Protein AF-A0A4Q5TIG4-F1 (afdb_monomer)

Foldseek 3Di:
DDDPVVVVVVVVVVVVVPDDDPDPPDPDPCVVDCVVVCPPPVVVVVVVCVQKDKDWDWDKDKDFAPDAFDADPPDGTHHNGDRIDIDTPDTDIDIKGFDQDPVRPGGPDIDD

Sequence (112 aa):
MPSKKTGLLRVGMALLFVAPFSADAQRFLSEYDSTLFLKDTVVTTVRRFENLHFSGYMQPQFQVAQSKGIESFDGGDFRKNASNRFMLRRARVKMDYRLPSKDGFGPAALFT

Secondary structure (DSSP, 8-state):
---HHHHHHHHHHHHHTT----------GGGS-THHHIIIIIHHHHHHHTTEEEEEEEEEEEEE-SSTT---SSS-PPPTT-SEEEEEEEEEEEEEEEEEPTTSSSEEEEE-

Solvent-accessible surface area (backbone atoms only — not comparable to full-atom values): 7052 Å² total; per-residue (Å²): 134,86,60,74,66,62,56,54,53,52,52,54,56,55,52,66,75,67,62,81,77,85,73,82,70,79,80,62,74,71,73,75,45,65,61,70,55,44,62,68,53,44,52,62,50,48,66,66,42,74,30,54,45,81,47,70,53,74,41,78,42,79,51,75,52,99,48,55,37,46,83,43,98,75,89,56,63,44,53,74,88,33,37,65,46,80,47,70,80,42,77,46,83,42,64,32,40,46,40,80,33,96,82,72,80,55,63,72,42,78,47,115

pLDDT: mean 71.64, std 10.92, range [52.06, 92.69]

Structure (mmCIF, N/CA/C/O backbone):
data_AF-A0A4Q5TIG4-F1
#
_entry.id   AF-A0A4Q5TIG4-F1
#
loop_
_atom_site.group_PDB
_atom_site.id
_atom_site.type_symbol
_atom_site.label_atom_id
_atom_site.label_alt_id
_atom_site.label_comp_id
_atom_site.label_asym_id
_atom_site.label_entity_id
_atom_site.label_seq_id
_atom_site.pdbx_PDB_ins_code
_atom_site.Cartn_x
_atom_site.Cartn_y
_atom_site.Cartn_z
_atom_site.occupancy
_atom_site.B_iso_or_equiv
_atom_site.auth_seq_id
_atom_site.auth_comp_id
_atom_site.auth_asym_id
_atom_site.auth_atom_id
_atom_site.pdbx_PDB_model_num
ATOM 1 N N . MET A 1 1 ? 47.874 -5.142 66.370 1.00 52.72 1 MET A N 1
ATOM 2 C CA . MET A 1 1 ? 48.694 -5.295 65.146 1.00 52.72 1 MET A CA 1
ATOM 3 C C . MET A 1 1 ? 47.862 -5.997 64.075 1.00 52.72 1 MET A C 1
ATOM 5 O O . MET A 1 1 ? 47.615 -7.188 64.228 1.00 52.72 1 MET A O 1
ATOM 9 N N . PRO A 1 2 ? 47.346 -5.300 63.046 1.00 52.06 2 PRO A N 1
ATOM 10 C CA . PRO A 1 2 ? 46.583 -5.953 61.985 1.00 52.06 2 PRO A CA 1
ATOM 11 C C . PRO A 1 2 ? 47.516 -6.801 61.105 1.00 52.06 2 PRO A C 1
ATOM 13 O O . PRO A 1 2 ? 48.582 -6.356 60.685 1.00 52.06 2 PRO A O 1
ATOM 16 N N . SER A 1 3 ? 47.126 -8.056 60.882 1.00 58.56 3 SER A N 1
ATOM 17 C CA . SER A 1 3 ? 47.882 -9.064 60.132 1.00 58.56 3 SER A CA 1
ATOM 18 C C . SER A 1 3 ? 48.155 -8.614 58.692 1.00 58.56 3 SER A C 1
ATOM 20 O O . SER A 1 3 ? 47.230 -8.283 57.956 1.00 58.56 3 SER A O 1
ATOM 22 N N . LYS A 1 4 ? 49.420 -8.673 58.251 1.00 61.34 4 LYS A N 1
ATOM 23 C CA . LYS A 1 4 ? 49.851 -8.314 56.881 1.00 61.34 4 LYS A CA 1
ATOM 24 C C . LYS A 1 4 ? 49.058 -9.038 55.774 1.00 61.34 4 LYS A C 1
ATOM 26 O O . LYS A 1 4 ? 48.968 -8.537 54.657 1.00 61.34 4 LYS A O 1
ATOM 31 N N . LYS A 1 5 ? 48.441 -10.187 56.085 1.00 59.97 5 LYS A N 1
ATOM 32 C CA . LYS A 1 5 ? 47.661 -10.999 55.136 1.00 59.97 5 LYS A CA 1
ATOM 33 C C . LYS A 1 5 ? 46.318 -10.363 54.747 1.00 59.97 5 LYS A C 1
ATOM 35 O O . LYS A 1 5 ? 45.890 -10.525 53.610 1.00 59.97 5 LYS A O 1
ATOM 40 N N . THR A 1 6 ? 45.670 -9.605 55.639 1.00 61.53 6 THR A N 1
ATOM 41 C CA . THR A 1 6 ? 44.374 -8.960 55.337 1.00 61.53 6 THR A CA 1
ATOM 42 C C . THR A 1 6 ? 44.529 -7.696 54.491 1.00 61.53 6 THR A C 1
ATOM 44 O O . THR A 1 6 ? 43.639 -7.379 53.706 1.00 61.53 6 THR A O 1
ATOM 47 N N . GLY A 1 7 ? 45.669 -7.004 54.591 1.00 67.31 7 GLY A N 1
ATOM 48 C CA . GLY A 1 7 ? 46.012 -5.885 53.706 1.00 67.31 7 GLY A CA 1
ATOM 49 C C . GLY A 1 7 ? 46.273 -6.340 52.269 1.00 67.31 7 GLY A C 1
ATOM 50 O O . GLY A 1 7 ? 45.734 -5.755 51.334 1.00 67.31 7 GLY A O 1
ATOM 51 N N . LEU A 1 8 ? 47.018 -7.437 52.096 1.00 67.69 8 LEU A N 1
ATOM 52 C CA . LEU A 1 8 ? 47.330 -7.992 50.775 1.00 67.69 8 LEU A CA 1
ATOM 53 C C . LEU A 1 8 ? 46.071 -8.486 50.040 1.00 67.69 8 LEU A C 1
ATOM 55 O O . LEU A 1 8 ? 45.921 -8.249 48.844 1.00 67.69 8 LEU A O 1
ATOM 59 N N . LEU A 1 9 ? 45.129 -9.095 50.769 1.00 68.50 9 LEU A N 1
ATOM 60 C CA . LEU A 1 9 ? 43.852 -9.550 50.211 1.00 68.50 9 LEU A CA 1
ATOM 61 C C . LEU A 1 9 ? 42.985 -8.379 49.713 1.00 68.50 9 LEU A C 1
ATOM 63 O O . LEU A 1 9 ? 42.352 -8.473 48.665 1.00 68.50 9 LEU A O 1
ATOM 67 N N . ARG A 1 10 ? 42.986 -7.251 50.438 1.00 69.06 10 ARG A N 1
ATOM 68 C CA . ARG A 1 10 ? 42.241 -6.040 50.054 1.00 69.06 10 ARG A CA 1
ATOM 69 C C . ARG A 1 10 ? 42.838 -5.353 48.828 1.00 69.06 10 ARG A C 1
ATOM 71 O O . ARG A 1 10 ? 42.084 -4.893 47.978 1.00 69.06 10 ARG A O 1
ATOM 78 N N . VAL A 1 11 ? 44.167 -5.326 48.711 1.00 73.12 11 VAL A N 1
ATOM 79 C CA . VAL A 1 11 ? 44.855 -4.776 47.530 1.00 73.12 11 VAL A CA 1
ATOM 80 C C . VAL A 1 11 ? 44.612 -5.652 46.300 1.00 73.12 11 VAL A C 1
ATOM 82 O O . VAL A 1 11 ? 44.301 -5.122 45.239 1.00 73.12 11 VAL A O 1
ATOM 85 N N . GLY A 1 12 ? 44.663 -6.982 46.442 1.00 74.81 12 GLY A N 1
ATOM 86 C CA . GLY A 1 12 ? 44.343 -7.907 45.349 1.00 74.81 12 GLY A CA 1
ATOM 87 C C . GLY A 1 12 ? 42.896 -7.779 44.861 1.00 74.81 12 GLY A C 1
ATOM 88 O O . GLY A 1 12 ? 42.650 -7.773 43.658 1.00 74.81 12 GLY A O 1
ATOM 89 N N . MET A 1 13 ? 41.946 -7.593 45.783 1.00 69.75 13 MET A N 1
ATOM 90 C CA . MET A 1 13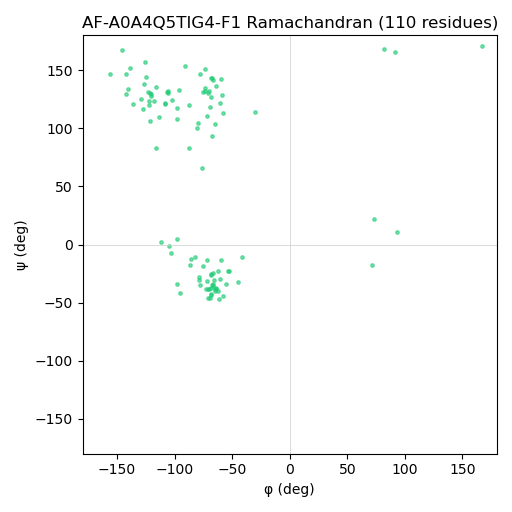 ? 40.537 -7.378 45.440 1.00 69.75 13 MET A CA 1
ATOM 91 C C . MET A 1 13 ? 40.306 -6.025 44.753 1.00 69.75 13 MET A C 1
ATOM 93 O O . MET A 1 13 ? 39.528 -5.951 43.810 1.00 69.75 13 MET A O 1
ATOM 97 N N . ALA A 1 14 ? 41.013 -4.970 45.172 1.00 71.12 14 ALA A N 1
ATOM 98 C CA . ALA A 1 14 ? 40.956 -3.669 44.506 1.00 71.12 14 ALA A CA 1
ATOM 99 C C . ALA A 1 14 ? 41.559 -3.711 43.088 1.00 71.12 14 ALA A C 1
ATOM 101 O O . ALA A 1 14 ? 41.034 -3.067 42.184 1.00 71.12 14 ALA A O 1
ATOM 102 N N . LEU A 1 15 ? 42.614 -4.506 42.871 1.00 68.50 15 LEU A N 1
ATOM 103 C CA . LEU A 1 15 ? 43.238 -4.669 41.552 1.00 68.50 15 LEU A CA 1
ATOM 104 C C . LEU A 1 15 ? 42.312 -5.370 40.543 1.00 68.50 15 LEU A C 1
ATOM 106 O O . LEU A 1 15 ? 42.319 -5.036 39.362 1.00 68.50 15 LEU A O 1
ATOM 110 N N . LEU A 1 16 ? 41.486 -6.306 41.016 1.00 67.25 16 LEU A N 1
ATOM 111 C CA . LEU A 1 16 ? 40.500 -7.029 40.204 1.00 67.25 16 LEU A CA 1
ATOM 112 C C . LEU A 1 16 ? 39.365 -6.132 39.683 1.00 67.25 16 LEU A C 1
ATOM 114 O O . LEU A 1 16 ? 38.800 -6.431 38.637 1.00 67.25 16 LEU A O 1
ATOM 118 N N . PHE A 1 17 ? 39.067 -5.015 40.358 1.00 63.06 17 PHE A N 1
ATOM 119 C CA . PHE A 1 17 ? 38.061 -4.043 39.909 1.00 63.06 17 PHE A CA 1
ATOM 120 C C . PHE A 1 17 ? 38.576 -3.045 38.857 1.00 63.06 17 PHE A C 1
ATOM 122 O O . PHE A 1 17 ? 37.771 -2.332 38.265 1.00 63.06 17 PHE A O 1
ATOM 129 N N . VAL A 1 18 ? 39.891 -2.983 38.611 1.00 69.50 18 VAL A N 1
ATOM 130 C CA . VAL A 1 18 ? 40.507 -2.031 37.661 1.00 69.50 18 VAL A CA 1
ATOM 131 C C . VAL A 1 18 ? 40.894 -2.696 36.333 1.00 69.50 18 VAL A C 1
ATOM 133 O O . VAL A 1 18 ? 41.259 -2.008 35.383 1.00 69.50 18 VAL A O 1
ATOM 136 N N . ALA A 1 19 ? 40.793 -4.023 36.217 1.00 70.38 19 ALA A N 1
ATOM 137 C CA . ALA A 1 19 ? 41.120 -4.716 34.975 1.00 70.38 19 ALA A CA 1
ATOM 138 C C . ALA A 1 19 ? 40.083 -4.390 33.875 1.00 70.38 19 ALA A C 1
ATOM 140 O O . ALA A 1 19 ? 38.904 -4.714 34.043 1.00 70.38 19 ALA A O 1
ATOM 141 N N . PRO A 1 20 ? 40.482 -3.778 32.741 1.00 62.78 20 PRO A N 1
ATOM 142 C CA . PRO A 1 20 ? 39.571 -3.547 31.631 1.00 62.78 20 PRO A CA 1
ATOM 143 C C . PRO A 1 20 ? 39.271 -4.887 30.954 1.00 62.78 20 PRO A C 1
ATOM 145 O O . PRO A 1 20 ? 40.138 -5.503 30.337 1.00 62.78 20 PRO A O 1
ATOM 148 N N . PHE A 1 21 ? 38.038 -5.362 31.095 1.00 64.00 21 PHE A N 1
ATOM 149 C CA . PHE A 1 21 ? 37.543 -6.510 30.347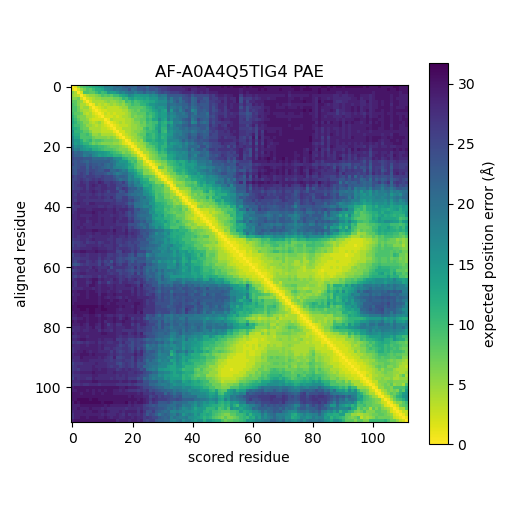 1.00 64.00 21 PHE A CA 1
ATOM 150 C C . PHE A 1 21 ? 37.156 -6.020 28.945 1.00 64.00 21 PHE A C 1
ATOM 152 O O . PHE A 1 21 ? 36.145 -5.333 28.789 1.00 64.00 21 PHE A O 1
ATOM 159 N N . SER A 1 22 ? 37.972 -6.318 27.930 1.00 66.38 22 SER A N 1
ATOM 160 C CA . SER A 1 22 ? 37.615 -6.061 26.530 1.00 66.38 22 SER A CA 1
ATOM 161 C C . SER A 1 22 ? 36.469 -6.989 26.136 1.00 66.38 22 SER A C 1
ATOM 163 O O . SER A 1 22 ? 36.678 -8.145 25.776 1.00 66.38 22 SER A O 1
ATOM 165 N N . ALA A 1 23 ? 35.242 -6.494 26.265 1.00 64.00 23 ALA A N 1
ATOM 166 C CA . ALA A 1 23 ? 34.059 -7.145 25.736 1.00 64.00 23 ALA A CA 1
ATOM 167 C C . ALA A 1 23 ? 33.966 -6.824 24.238 1.00 64.00 23 ALA A C 1
ATOM 169 O O . ALA A 1 23 ? 33.524 -5.738 23.864 1.00 64.00 23 ALA A O 1
ATOM 170 N N . ASP A 1 24 ? 34.389 -7.757 23.383 1.00 68.12 24 ASP A N 1
ATOM 171 C CA . ASP A 1 24 ? 34.036 -7.710 21.964 1.00 68.12 24 ASP A CA 1
ATOM 172 C C . ASP A 1 24 ? 32.519 -7.903 21.850 1.00 68.12 24 ASP A C 1
ATOM 174 O O . ASP A 1 24 ? 31.980 -8.996 22.047 1.00 68.12 24 ASP A O 1
ATOM 178 N N . ALA A 1 25 ? 31.807 -6.804 21.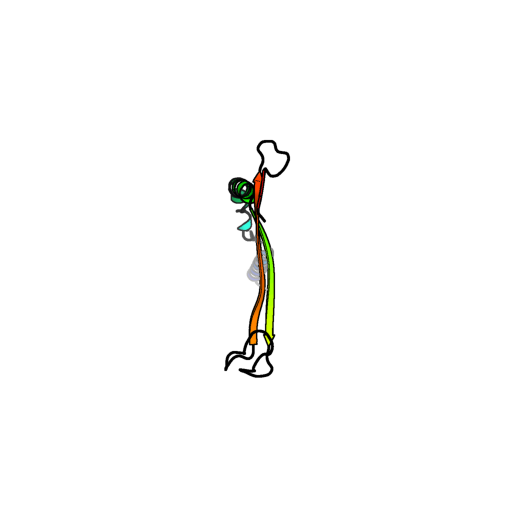605 1.00 58.47 25 ALA A N 1
ATOM 179 C CA . ALA A 1 25 ? 30.382 -6.833 21.340 1.00 58.47 25 ALA A CA 1
ATOM 180 C C . ALA A 1 25 ? 30.123 -7.534 19.999 1.00 58.47 25 ALA A C 1
ATOM 182 O O . ALA A 1 25 ? 30.893 -7.410 19.048 1.00 58.47 25 ALA A O 1
ATOM 183 N N . GLN A 1 26 ? 29.022 -8.285 19.962 1.00 63.00 26 GLN A N 1
ATOM 184 C CA . GLN A 1 26 ? 28.505 -9.048 18.826 1.00 63.00 26 GLN A CA 1
ATOM 185 C C . GLN A 1 26 ? 28.845 -8.412 17.473 1.00 63.00 26 GLN A C 1
ATOM 187 O O . GLN A 1 26 ? 28.343 -7.344 17.124 1.00 63.00 26 GLN A O 1
ATOM 192 N N . ARG A 1 27 ? 29.671 -9.113 16.692 1.00 54.28 27 ARG A N 1
ATOM 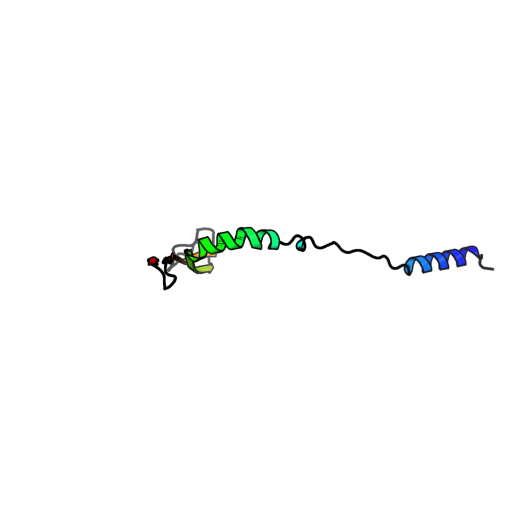193 C CA . ARG A 1 27 ? 29.913 -8.787 15.288 1.00 54.28 27 ARG A CA 1
ATOM 194 C C . ARG A 1 27 ? 28.562 -8.828 14.565 1.00 54.28 27 ARG A C 1
ATOM 196 O O . ARG A 1 27 ? 27.910 -9.872 14.532 1.00 54.28 27 ARG A O 1
ATOM 203 N N . PHE A 1 28 ? 28.100 -7.671 14.099 1.00 56.53 28 PHE A N 1
ATOM 204 C CA . PHE A 1 28 ? 26.742 -7.478 13.591 1.00 56.53 28 PHE A CA 1
ATOM 205 C C . PHE A 1 28 ? 26.494 -8.401 12.387 1.00 56.53 28 PHE A C 1
ATOM 207 O O . PHE A 1 28 ? 27.177 -8.310 11.370 1.00 56.53 28 PHE A O 1
ATOM 214 N N . LEU A 1 29 ? 25.479 -9.267 12.473 1.00 56.34 29 LEU A N 1
ATOM 215 C CA . LEU A 1 29 ? 25.066 -10.161 11.378 1.00 56.34 29 LEU A CA 1
ATOM 216 C C . LEU A 1 29 ? 24.639 -9.385 10.109 1.00 56.34 29 LEU A C 1
ATOM 218 O O . LEU A 1 29 ? 24.528 -9.975 9.041 1.00 56.34 29 LEU A O 1
ATOM 222 N N . SER A 1 30 ? 24.430 -8.066 10.205 1.00 58.91 30 SER A N 1
ATOM 223 C CA . SER A 1 30 ? 24.120 -7.189 9.069 1.00 58.91 30 SER A CA 1
ATOM 224 C C . SER A 1 30 ? 25.301 -6.932 8.127 1.00 58.91 30 SER A C 1
ATOM 226 O O . SER A 1 30 ? 25.077 -6.401 7.047 1.00 58.91 30 SER A O 1
ATOM 228 N N . GLU A 1 31 ? 26.541 -7.265 8.512 1.00 57.25 31 GLU A N 1
ATOM 229 C CA . GLU A 1 31 ? 27.703 -7.189 7.606 1.00 57.25 31 GLU A CA 1
ATOM 230 C C . GLU A 1 31 ? 27.729 -8.329 6.575 1.00 57.25 31 GLU A C 1
ATOM 232 O O . GLU A 1 31 ? 28.367 -8.190 5.532 1.00 57.25 31 GLU A O 1
ATOM 237 N N . TYR A 1 32 ? 26.999 -9.429 6.808 1.00 58.75 32 TYR A N 1
ATOM 238 C CA . TYR A 1 32 ? 26.639 -10.382 5.749 1.00 58.75 32 TYR A CA 1
ATOM 239 C C . TYR A 1 32 ? 25.504 -9.781 4.918 1.00 58.75 32 TYR A C 1
ATOM 241 O O . TYR A 1 32 ? 24.349 -10.199 4.951 1.00 58.75 32 TYR A O 1
ATOM 249 N N . ASP A 1 33 ? 25.859 -8.702 4.240 1.00 57.34 33 ASP A N 1
ATOM 250 C CA . ASP A 1 33 ? 24.953 -7.791 3.585 1.00 57.34 33 ASP A CA 1
ATOM 251 C C . ASP A 1 33 ? 24.402 -8.404 2.286 1.00 57.34 33 ASP A C 1
ATOM 253 O O . ASP A 1 33 ? 25.116 -8.898 1.409 1.00 57.34 33 ASP A O 1
ATOM 257 N N . SER A 1 34 ? 23.084 -8.321 2.158 1.00 58.78 34 SER A N 1
ATOM 258 C CA . SER A 1 34 ? 22.260 -8.476 0.956 1.00 58.78 34 SER A CA 1
ATOM 259 C C . SER A 1 34 ? 22.810 -7.814 -0.322 1.00 58.78 34 SER A C 1
ATOM 261 O O . SER A 1 34 ? 22.305 -8.099 -1.409 1.00 58.78 34 SER A O 1
ATOM 263 N N . THR A 1 35 ? 23.845 -6.973 -0.242 1.00 61.56 35 THR A N 1
ATOM 264 C CA . THR A 1 35 ? 24.571 -6.386 -1.380 1.00 61.56 35 THR A CA 1
ATOM 265 C C . THR A 1 35 ? 25.126 -7.409 -2.370 1.00 61.56 35 THR A C 1
ATOM 267 O O . THR A 1 35 ? 25.084 -7.155 -3.577 1.00 61.56 35 THR A O 1
ATOM 270 N N . LEU A 1 36 ? 25.559 -8.589 -1.906 1.00 58.22 36 LEU A N 1
ATOM 271 C CA . LEU A 1 36 ? 25.987 -9.679 -2.798 1.00 58.22 36 LEU A CA 1
ATOM 272 C C . LEU A 1 36 ? 24.830 -10.198 -3.673 1.00 58.22 36 LEU A C 1
ATOM 274 O O . LEU A 1 36 ? 25.018 -10.449 -4.861 1.00 58.22 36 LEU A O 1
ATOM 278 N N . PHE A 1 37 ? 23.612 -10.275 -3.128 1.00 58.44 37 PHE A N 1
ATOM 279 C CA . PHE A 1 37 ? 22.411 -10.649 -3.889 1.00 58.44 37 PHE A CA 1
ATOM 280 C C . PHE A 1 37 ? 21.858 -9.485 -4.732 1.00 58.44 37 PHE A C 1
ATOM 282 O O . PHE A 1 37 ? 21.304 -9.704 -5.814 1.00 58.44 37 PHE A O 1
ATOM 289 N N . LEU A 1 38 ? 22.037 -8.242 -4.273 1.00 58.28 38 LEU A N 1
ATOM 290 C CA . LEU A 1 38 ? 21.626 -7.028 -4.985 1.00 58.28 38 LEU A CA 1
ATOM 291 C C . LEU A 1 38 ? 22.388 -6.837 -6.300 1.00 58.28 38 LEU A C 1
ATOM 293 O O . LEU A 1 38 ? 21.802 -6.430 -7.301 1.00 58.28 38 LEU A O 1
ATOM 297 N N . LYS A 1 39 ? 23.688 -7.127 -6.324 1.00 62.19 39 LYS A N 1
ATOM 298 C CA . LYS A 1 39 ? 24.504 -6.834 -7.504 1.00 62.19 39 LYS A CA 1
ATOM 299 C C . LYS A 1 39 ? 24.166 -7.730 -8.698 1.00 62.19 39 LYS A C 1
ATOM 301 O O . LYS A 1 39 ? 23.983 -7.217 -9.799 1.00 62.19 39 LYS A O 1
ATOM 306 N N . ASP A 1 40 ? 24.027 -9.035 -8.476 1.00 62.47 40 ASP A N 1
ATOM 307 C CA . ASP A 1 40 ? 23.923 -9.987 -9.588 1.00 62.47 40 ASP A CA 1
ATOM 308 C C . ASP A 1 40 ? 22.476 -10.378 -9.912 1.00 62.47 40 ASP A C 1
ATOM 310 O O . ASP A 1 40 ? 22.129 -10.562 -11.077 1.00 62.47 40 ASP A O 1
ATOM 314 N N . THR A 1 41 ? 21.589 -10.454 -8.914 1.00 63.41 41 THR A N 1
ATOM 315 C CA . THR A 1 41 ? 20.199 -10.892 -9.142 1.00 63.41 41 THR A CA 1
ATOM 316 C C . THR A 1 41 ? 19.247 -9.717 -9.337 1.00 63.41 41 THR A C 1
ATOM 318 O O . THR A 1 41 ? 18.389 -9.750 -10.226 1.00 63.41 41 THR A O 1
ATOM 321 N N . VAL A 1 42 ? 19.391 -8.650 -8.544 1.00 65.06 42 VAL A N 1
ATOM 322 C CA . VAL A 1 42 ? 18.464 -7.511 -8.609 1.00 65.06 42 VAL A CA 1
ATOM 323 C C . VAL A 1 42 ? 18.670 -6.717 -9.896 1.00 65.06 42 VAL A C 1
ATOM 325 O O . VAL A 1 42 ? 17.679 -6.368 -10.521 1.0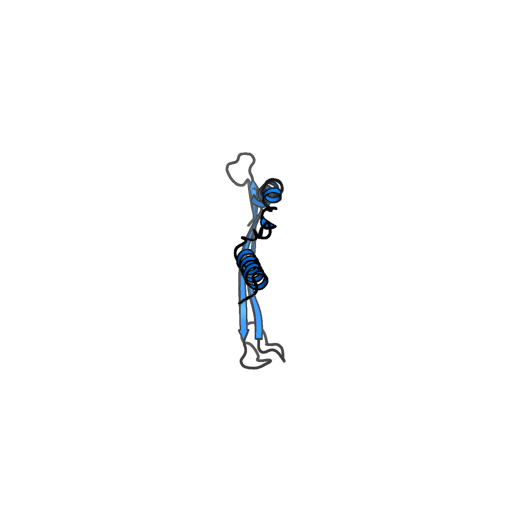0 65.06 42 VAL A O 1
ATOM 328 N N . VAL A 1 43 ? 19.899 -6.527 -10.387 1.00 66.62 43 VAL A N 1
ATOM 329 C CA . VAL A 1 43 ? 20.142 -5.792 -11.647 1.00 66.62 43 VAL A CA 1
ATOM 330 C C . VAL A 1 43 ? 19.475 -6.467 -12.853 1.00 66.62 43 VAL A C 1
ATOM 332 O O . VAL A 1 43 ? 18.789 -5.805 -13.633 1.00 66.62 43 VAL A O 1
ATOM 335 N N . THR A 1 44 ? 19.618 -7.785 -13.013 1.00 62.44 44 THR A N 1
ATOM 336 C CA . THR A 1 44 ? 18.984 -8.524 -14.121 1.00 62.44 44 THR A CA 1
ATOM 337 C C . THR A 1 44 ? 17.461 -8.555 -13.994 1.00 62.44 44 THR A C 1
ATOM 339 O O . THR A 1 44 ? 16.750 -8.485 -14.997 1.00 62.44 44 THR A O 1
ATOM 342 N N . THR A 1 45 ? 16.954 -8.625 -12.766 1.00 62.59 45 THR A N 1
ATOM 343 C CA . THR A 1 45 ? 15.519 -8.628 -12.471 1.00 62.59 45 THR A CA 1
ATOM 344 C C . THR A 1 45 ? 14.897 -7.250 -12.721 1.00 62.59 45 THR A C 1
ATOM 346 O O . THR A 1 45 ? 13.894 -7.149 -13.424 1.00 62.59 45 THR A O 1
ATOM 349 N N . VAL A 1 46 ? 15.543 -6.177 -12.256 1.00 63.97 46 VAL A N 1
ATOM 350 C CA . VAL A 1 46 ? 15.143 -4.780 -12.481 1.00 63.97 46 VAL A CA 1
ATOM 351 C C . VAL A 1 46 ? 15.079 -4.468 -13.974 1.00 63.97 46 VAL A C 1
ATOM 353 O O . VAL A 1 46 ? 14.063 -3.956 -14.425 1.00 63.97 46 VAL A O 1
ATOM 356 N N . ARG A 1 47 ? 16.067 -4.887 -14.778 1.00 64.38 47 ARG A N 1
ATOM 357 C CA . ARG A 1 47 ? 16.037 -4.694 -16.244 1.00 64.38 47 ARG A CA 1
ATOM 358 C C . ARG A 1 47 ? 14.859 -5.383 -16.944 1.00 64.38 47 ARG A C 1
ATOM 360 O O . ARG A 1 47 ? 14.403 -4.912 -17.978 1.00 64.38 47 ARG A O 1
ATOM 367 N N . ARG A 1 48 ? 14.357 -6.507 -16.416 1.00 63.00 48 ARG A N 1
ATOM 368 C CA . ARG A 1 48 ? 13.157 -7.177 -16.960 1.00 63.00 48 ARG A CA 1
ATOM 369 C C . ARG A 1 48 ? 11.868 -6.467 -16.540 1.00 63.00 48 ARG A C 1
ATOM 371 O O . ARG A 1 48 ? 10.927 -6.417 -17.330 1.00 63.00 48 ARG A O 1
ATOM 378 N N . PHE A 1 49 ? 11.834 -5.916 -15.326 1.00 62.97 49 PHE A N 1
ATOM 379 C CA . PHE A 1 49 ? 10.685 -5.188 -14.784 1.00 62.97 49 PHE A CA 1
ATOM 380 C C . PHE A 1 49 ? 10.636 -3.703 -15.165 1.00 62.97 49 PHE A C 1
ATOM 382 O O . PHE A 1 49 ? 9.572 -3.116 -15.037 1.00 62.97 49 PHE A O 1
ATOM 389 N N . GLU A 1 50 ? 11.697 -3.102 -15.714 1.00 64.88 50 GLU A N 1
ATOM 390 C CA . GLU A 1 50 ? 11.659 -1.728 -16.262 1.00 64.88 50 GLU A CA 1
ATOM 391 C C . GLU A 1 50 ? 10.545 -1.532 -17.302 1.00 64.88 50 GLU A C 1
ATOM 393 O O . GLU A 1 50 ? 10.057 -0.425 -17.507 1.00 64.88 50 GLU A O 1
ATOM 398 N N . ASN A 1 51 ? 10.091 -2.615 -17.928 1.00 74.88 51 ASN A N 1
ATOM 399 C CA . ASN A 1 51 ? 9.004 -2.590 -18.895 1.00 74.88 51 ASN A CA 1
ATOM 400 C C . ASN A 1 51 ? 7.613 -2.702 -18.252 1.00 74.88 51 ASN A C 1
ATOM 402 O O . ASN A 1 51 ? 6.635 -2.353 -18.899 1.00 74.88 51 ASN A O 1
ATOM 406 N N . LEU A 1 52 ? 7.498 -3.159 -17.002 1.00 81.69 52 LEU A N 1
ATOM 407 C CA . LEU A 1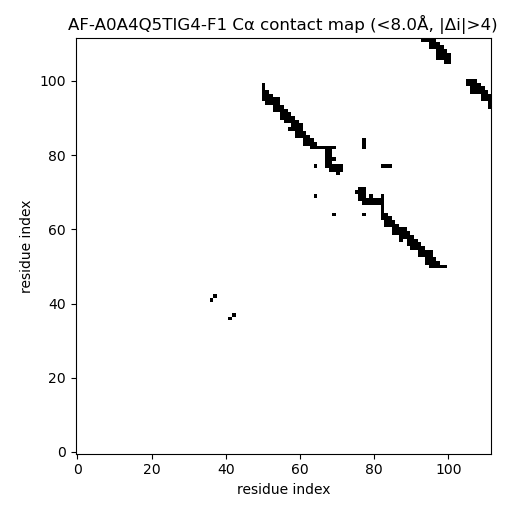 52 ? 6.241 -3.395 -16.281 1.00 81.69 52 LEU A CA 1
ATOM 408 C C . LEU A 1 52 ? 6.121 -2.422 -15.105 1.00 81.69 52 LEU A C 1
ATOM 410 O O . LEU A 1 52 ? 6.819 -2.556 -14.104 1.00 81.69 52 LEU A O 1
ATOM 414 N N . HIS A 1 53 ? 5.202 -1.465 -15.192 1.00 82.94 53 HIS A N 1
ATOM 415 C CA . HIS A 1 53 ? 4.935 -0.532 -14.102 1.00 82.94 53 HIS A CA 1
ATOM 416 C C . HIS A 1 53 ? 3.591 -0.846 -13.456 1.00 82.94 53 HIS A C 1
ATOM 418 O O . HIS A 1 53 ? 2.545 -0.785 -14.097 1.00 82.94 53 HIS A O 1
ATOM 424 N N . PHE A 1 54 ? 3.617 -1.123 -12.158 1.00 85.38 54 PHE A N 1
ATOM 425 C CA . PHE A 1 54 ? 2.414 -1.220 -11.343 1.00 85.38 54 PHE A CA 1
ATOM 426 C C . PHE A 1 54 ? 2.217 0.108 -10.623 1.00 85.38 54 PHE A C 1
ATOM 428 O O . PHE A 1 54 ? 3.055 0.527 -9.827 1.00 85.38 54 PHE A O 1
ATOM 435 N N . SER A 1 55 ? 1.113 0.783 -10.908 1.00 86.06 55 SER A N 1
ATOM 436 C CA . SER A 1 55 ? 0.708 2.000 -10.216 1.00 86.06 55 SER A CA 1
ATOM 437 C C . SER A 1 55 ? -0.705 1.832 -9.681 1.00 86.06 55 SER A C 1
ATOM 439 O O . SER A 1 55 ? -1.470 0.980 -10.124 1.00 86.06 55 SER A O 1
ATOM 441 N N . GLY A 1 56 ? -1.071 2.592 -8.662 1.00 89.25 56 GLY A N 1
ATOM 442 C CA . GLY A 1 56 ? -2.375 2.413 -8.052 1.00 89.25 56 GLY A CA 1
ATOM 443 C C . GLY A 1 56 ? -2.503 3.133 -6.734 1.00 89.25 56 GLY A C 1
ATOM 444 O O . GLY A 1 56 ? -1.529 3.647 -6.188 1.00 89.25 56 GLY A O 1
ATOM 445 N N . TYR A 1 57 ? -3.725 3.164 -6.222 1.00 91.94 57 TYR A N 1
ATOM 446 C CA . TYR A 1 57 ? -3.989 3.680 -4.891 1.00 91.94 57 TYR A CA 1
ATOM 447 C C . TYR A 1 57 ? -5.060 2.850 -4.196 1.00 91.94 57 TYR A C 1
ATOM 449 O O . TYR A 1 57 ? -6.006 2.342 -4.809 1.00 91.94 57 TYR A O 1
ATOM 457 N N . MET A 1 58 ? -4.896 2.743 -2.883 1.00 92.69 58 MET A N 1
ATOM 458 C CA . MET A 1 58 ? -5.819 2.065 -1.991 1.00 92.69 58 MET A CA 1
ATOM 459 C C . MET A 1 58 ? -6.314 3.061 -0.948 1.00 92.69 58 MET A C 1
ATOM 461 O O . MET A 1 58 ? -5.527 3.781 -0.342 1.00 92.69 58 MET A O 1
ATOM 465 N N . GLN A 1 59 ? -7.630 3.113 -0.761 1.00 92.38 59 GLN A N 1
ATOM 466 C CA . GLN A 1 59 ? -8.301 3.951 0.231 1.00 92.38 59 GLN A CA 1
ATOM 467 C C . GLN A 1 59 ? -9.005 3.055 1.247 1.00 92.38 59 GLN A C 1
ATOM 469 O O . GLN A 1 59 ? -10.199 2.759 1.080 1.00 92.38 59 GLN A O 1
ATOM 474 N N . PRO A 1 60 ? -8.271 2.560 2.260 1.00 91.75 60 PRO A N 1
ATOM 475 C CA . PRO A 1 60 ? -8.887 1.844 3.359 1.00 91.75 60 PRO A CA 1
ATOM 476 C C . PRO A 1 60 ? -9.765 2.805 4.157 1.00 91.75 60 PRO A C 1
ATOM 478 O O . PRO A 1 60 ? -9.431 3.971 4.358 1.00 91.75 60 PRO A O 1
ATOM 481 N N . GLN A 1 61 ? -10.902 2.306 4.611 1.00 89.56 61 GLN A N 1
ATOM 482 C CA . GLN A 1 61 ? -11.862 3.035 5.412 1.00 89.56 61 GLN A CA 1
ATOM 483 C C . GLN A 1 61 ? -12.196 2.200 6.643 1.00 89.56 61 GLN A C 1
ATOM 485 O O . GLN A 1 61 ? -12.616 1.046 6.546 1.00 89.56 61 GLN A O 1
ATOM 490 N N . PHE A 1 62 ? -12.025 2.805 7.812 1.00 88.81 62 PHE A N 1
ATOM 491 C CA . PHE A 1 62 ? -12.488 2.245 9.069 1.00 88.81 62 PHE A CA 1
ATOM 492 C C . PHE A 1 62 ? -13.718 3.017 9.531 1.00 88.81 62 PHE A C 1
ATOM 494 O O . PHE A 1 62 ? -13.721 4.247 9.535 1.00 88.81 62 PHE A O 1
ATOM 501 N N . GLN A 1 63 ? -14.774 2.292 9.876 1.00 86.19 63 GLN A N 1
ATOM 502 C CA . GLN A 1 63 ? -16.029 2.858 10.350 1.00 86.19 63 GLN A CA 1
ATOM 503 C C . GLN A 1 63 ? -16.392 2.220 11.688 1.00 86.19 63 GLN A C 1
ATOM 505 O O . GLN A 1 63 ? -16.270 1.003 11.858 1.00 86.19 63 GLN A O 1
ATOM 510 N N . VAL A 1 64 ? -16.867 3.044 12.620 1.00 85.81 64 VAL A N 1
ATOM 511 C CA . VAL A 1 64 ? -17.399 2.607 13.913 1.00 85.81 64 VAL A CA 1
ATOM 512 C C . VAL A 1 64 ? -18.830 3.114 14.025 1.00 85.81 64 VAL A C 1
ATOM 514 O O . VAL A 1 64 ? -19.082 4.308 13.889 1.00 85.81 64 VAL A O 1
ATOM 517 N N . ALA A 1 65 ? -19.757 2.191 14.236 1.00 82.25 65 ALA A N 1
ATOM 518 C CA . ALA A 1 65 ? -21.165 2.456 14.462 1.00 82.25 65 ALA A CA 1
ATOM 519 C C . ALA A 1 65 ? -21.457 2.619 15.957 1.00 82.25 65 ALA A C 1
ATOM 521 O O . ALA A 1 65 ? -20.777 2.055 16.817 1.00 82.25 65 ALA A O 1
ATOM 522 N N . GLN A 1 66 ? -22.514 3.370 16.256 1.00 80.38 66 GLN A N 1
ATOM 523 C CA . GLN A 1 66 ? -22.935 3.677 17.622 1.00 80.38 66 GLN A CA 1
ATOM 524 C C . GLN A 1 66 ? -23.468 2.444 18.379 1.00 80.38 66 GLN A C 1
ATOM 526 O O . GLN A 1 66 ? -23.377 2.383 19.602 1.00 80.38 66 GLN A O 1
ATOM 531 N N . SER A 1 67 ? -23.992 1.438 17.671 1.00 78.06 67 SER A N 1
ATOM 532 C CA . SER A 1 67 ? -24.452 0.165 18.233 1.00 78.06 67 SER A CA 1
ATOM 533 C C . SER A 1 67 ? -24.201 -0.997 17.260 1.00 78.06 67 SER A C 1
ATOM 535 O O . SER A 1 67 ? -23.814 -0.805 16.104 1.00 78.06 67 SER A O 1
ATOM 537 N N . LYS A 1 68 ? -24.330 -2.230 17.759 1.00 79.19 68 LYS A N 1
ATOM 538 C CA . LYS A 1 68 ? -24.104 -3.450 16.972 1.00 79.19 68 LYS A CA 1
ATOM 539 C C . LYS A 1 68 ? -25.272 -3.662 16.007 1.00 79.19 68 LYS A C 1
ATOM 541 O O . LYS A 1 68 ? -26.421 -3.579 16.426 1.00 79.19 68 LYS A O 1
ATOM 546 N N . GLY A 1 69 ? -24.973 -3.979 14.747 1.00 68.25 69 GLY A N 1
ATOM 547 C CA . GLY A 1 69 ? -26.000 -4.312 13.754 1.00 68.25 69 GLY A CA 1
ATOM 548 C C . GLY A 1 69 ? -26.830 -3.131 13.239 1.00 68.25 69 GLY A C 1
ATOM 549 O O . GLY A 1 69 ? -27.938 -3.356 12.768 1.00 68.25 69 GLY A O 1
ATOM 550 N N . ILE A 1 70 ? -26.325 -1.895 13.340 1.00 75.44 70 ILE A N 1
ATOM 551 C CA . ILE A 1 70 ? -26.987 -0.716 12.759 1.00 75.44 70 ILE A CA 1
ATOM 552 C C . ILE A 1 70 ? -27.044 -0.836 11.229 1.00 75.44 70 ILE A C 1
ATOM 554 O O . ILE A 1 70 ? -26.044 -1.190 10.593 1.00 75.44 70 ILE A O 1
ATOM 558 N N . GLU A 1 71 ? -28.200 -0.490 10.658 1.00 70.19 71 GLU A N 1
ATOM 559 C CA . GLU A 1 71 ? -28.382 -0.342 9.212 1.00 70.19 71 GLU A CA 1
ATOM 560 C C . GLU A 1 71 ? -27.594 0.869 8.700 1.00 70.19 71 GLU A C 1
ATOM 562 O O . GLU A 1 71 ? -27.687 1.973 9.244 1.00 70.19 71 GLU A O 1
ATOM 567 N N . SER A 1 72 ? -26.757 0.663 7.681 1.00 70.00 72 SER A N 1
ATOM 568 C CA . SER A 1 72 ? -25.855 1.705 7.178 1.00 70.00 72 SER A CA 1
ATOM 569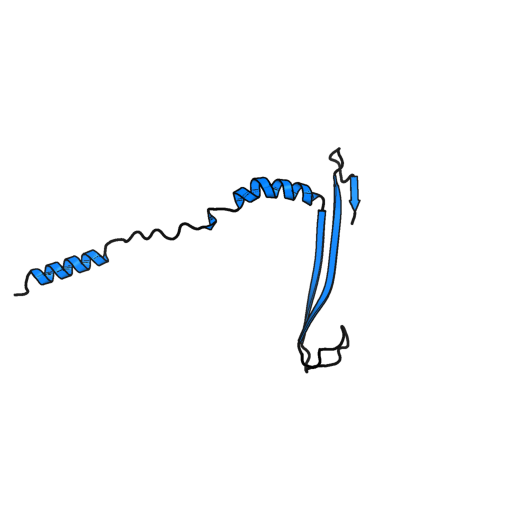 C C . SER A 1 72 ? -26.342 2.267 5.849 1.00 70.00 72 SER A C 1
ATOM 571 O O . SER A 1 72 ? -26.614 1.521 4.914 1.00 70.00 72 SER A O 1
ATOM 573 N N . PHE A 1 73 ? -26.371 3.597 5.738 1.00 64.31 73 PHE A N 1
ATOM 574 C CA . PHE A 1 73 ? -26.791 4.295 4.520 1.00 64.31 73 PHE A CA 1
ATOM 575 C C . PHE A 1 73 ? -25.811 4.129 3.337 1.00 64.31 73 PHE A C 1
ATOM 577 O O . PHE A 1 73 ? -26.226 4.225 2.187 1.00 64.31 73 PHE A O 1
ATOM 584 N N . ASP A 1 74 ? -24.520 3.866 3.589 1.00 63.44 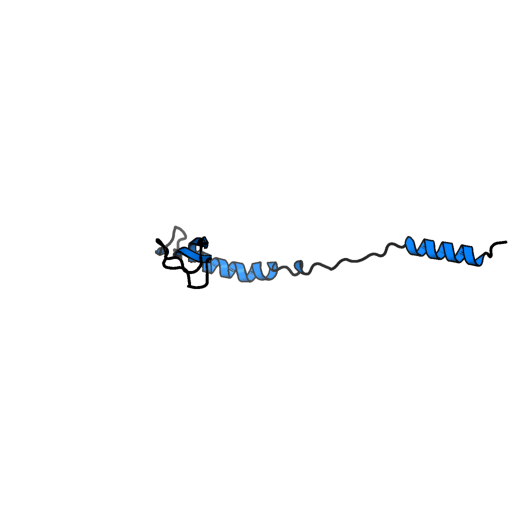74 ASP A N 1
ATOM 585 C CA . ASP A 1 74 ? -23.493 3.684 2.547 1.00 63.44 74 ASP A CA 1
ATOM 586 C C . ASP A 1 74 ? -22.594 2.478 2.889 1.00 63.44 74 ASP A C 1
ATOM 588 O O . ASP A 1 74 ? -21.946 2.437 3.939 1.00 63.44 74 ASP A O 1
ATOM 592 N N . GLY A 1 75 ? -22.536 1.480 1.999 1.00 65.44 75 GLY A N 1
ATOM 593 C CA . GLY A 1 75 ? -21.645 0.317 2.130 1.00 65.44 75 GLY A CA 1
ATOM 594 C C . GLY A 1 75 ? -22.222 -0.937 2.807 1.00 65.44 75 GLY A C 1
ATOM 595 O O . GLY A 1 75 ? -21.454 -1.857 3.084 1.00 65.44 75 GLY A O 1
ATOM 596 N N . GLY A 1 76 ? -23.536 -1.005 3.052 1.00 73.50 76 GLY A N 1
ATOM 597 C CA . GLY A 1 76 ? -24.238 -2.177 3.606 1.00 73.50 76 GLY A CA 1
ATOM 598 C C . GLY A 1 76 ? -24.158 -2.299 5.132 1.00 73.50 76 GLY A C 1
ATOM 599 O O . GLY A 1 76 ? -23.373 -1.600 5.774 1.00 73.50 76 GLY A O 1
ATOM 600 N N . ASP A 1 77 ? -24.955 -3.192 5.717 1.00 78.19 77 ASP A N 1
ATOM 601 C CA . ASP A 1 77 ? -25.181 -3.229 7.169 1.00 78.19 77 ASP A CA 1
ATOM 602 C C . ASP A 1 77 ? -24.000 -3.764 7.985 1.00 78.19 77 ASP A C 1
ATOM 604 O O . ASP A 1 77 ? -23.204 -4.602 7.541 1.00 78.19 77 ASP A O 1
ATOM 608 N N . PHE A 1 78 ? -23.896 -3.290 9.231 1.00 79.19 78 PHE A N 1
ATOM 609 C CA . PHE A 1 78 ? -22.950 -3.843 10.194 1.00 79.19 78 PHE A CA 1
ATOM 610 C C . PHE A 1 78 ? -23.376 -5.265 10.589 1.00 79.19 78 PHE A C 1
ATOM 612 O O . PHE A 1 78 ? -24.558 -5.575 10.729 1.00 79.19 78 PHE A O 1
ATOM 619 N N . ARG A 1 79 ? -22.406 -6.167 10.802 1.00 75.50 79 ARG A N 1
ATOM 620 C CA . ARG A 1 79 ? -22.714 -7.535 11.257 1.00 75.50 79 ARG A CA 1
ATOM 621 C C . ARG A 1 79 ? -23.451 -7.464 12.600 1.00 75.50 79 ARG A C 1
ATOM 623 O O . ARG A 1 79 ? -23.055 -6.688 13.463 1.00 75.50 79 ARG A O 1
ATOM 630 N N . LYS A 1 80 ? -24.441 -8.339 12.822 1.00 74.62 80 LYS A N 1
ATOM 631 C CA . LYS A 1 80 ? -25.313 -8.352 14.022 1.00 74.62 80 LYS A CA 1
ATOM 632 C C . LYS A 1 80 ? -24.598 -8.172 15.373 1.00 74.62 80 LYS A C 1
ATOM 634 O O . LYS A 1 80 ? -25.162 -7.568 16.273 1.00 74.62 80 LYS A O 1
ATOM 639 N N . ASN A 1 81 ? -23.360 -8.657 15.512 1.00 79.62 81 ASN A N 1
ATOM 640 C CA . ASN A 1 81 ? -22.591 -8.585 16.763 1.00 79.62 81 ASN A CA 1
ATOM 641 C C . ASN A 1 81 ? -21.371 -7.645 16.715 1.00 79.62 81 ASN A C 1
ATOM 643 O O . ASN A 1 81 ? -20.640 -7.570 17.702 1.00 79.62 81 ASN A O 1
ATOM 647 N N . ALA A 1 82 ? -21.133 -6.946 15.602 1.00 75.88 82 ALA A N 1
ATOM 648 C CA . ALA A 1 82 ? -19.979 -6.067 15.422 1.00 75.88 82 ALA A CA 1
ATOM 649 C C . ALA A 1 82 ? -20.429 -4.612 15.255 1.00 75.88 82 ALA A C 1
ATOM 651 O O . ALA A 1 82 ? -21.367 -4.324 14.515 1.00 75.88 82 ALA A O 1
ATOM 652 N N . SER A 1 83 ? -19.746 -3.698 15.939 1.00 80.25 83 SER A N 1
ATOM 653 C CA . SER A 1 83 ? -19.945 -2.247 15.817 1.00 80.25 83 SER A CA 1
ATOM 654 C C . SER A 1 83 ? -18.825 -1.567 15.029 1.00 80.25 83 SER A C 1
ATOM 656 O O . SER A 1 83 ? -18.866 -0.364 14.816 1.00 80.25 83 SER A O 1
ATOM 658 N N . ASN A 1 84 ? -17.815 -2.310 14.579 1.00 84.50 84 ASN A N 1
ATOM 659 C CA . ASN A 1 84 ? -16.697 -1.799 13.800 1.00 84.50 84 ASN A CA 1
ATOM 660 C C . ASN A 1 84 ? -16.542 -2.572 12.487 1.00 84.50 84 ASN A C 1
ATOM 662 O O . ASN A 1 84 ? -16.763 -3.783 12.418 1.00 84.50 84 ASN A O 1
ATOM 666 N N . ARG A 1 85 ? -16.152 -1.860 11.429 1.00 82.75 85 ARG A N 1
ATOM 667 C CA . ARG A 1 85 ? -15.902 -2.435 10.108 1.00 82.75 85 ARG A CA 1
ATOM 668 C C . ARG A 1 85 ? -14.679 -1.796 9.472 1.00 82.75 85 ARG A C 1
ATOM 670 O O . ARG A 1 85 ? -14.553 -0.575 9.425 1.00 82.75 85 ARG A O 1
ATOM 677 N N . PHE A 1 86 ? -13.822 -2.647 8.923 1.00 86.75 86 PHE A N 1
ATOM 678 C CA . PHE A 1 86 ? -12.771 -2.254 7.998 1.00 86.75 86 PHE A CA 1
ATOM 679 C C . PHE A 1 86 ? -13.216 -2.609 6.580 1.00 86.75 86 PHE A C 1
ATOM 681 O O . PHE A 1 86 ? -13.585 -3.753 6.316 1.00 86.75 86 PHE A O 1
ATOM 688 N N . MET A 1 87 ? -13.225 -1.631 5.680 1.00 86.00 87 MET A N 1
ATOM 689 C CA . MET A 1 87 ? -13.601 -1.816 4.281 1.00 86.00 87 MET A CA 1
ATOM 690 C C . MET A 1 87 ? -12.668 -1.027 3.373 1.00 86.00 87 MET A C 1
ATOM 692 O O . MET A 1 87 ? -12.138 0.010 3.758 1.00 86.00 87 MET A O 1
ATOM 696 N N . LEU A 1 88 ? -12.477 -1.491 2.144 1.00 87.19 88 LEU A N 1
ATOM 697 C CA . LEU A 1 88 ? -11.697 -0.770 1.146 1.00 87.19 88 LEU A CA 1
ATOM 698 C C . LEU A 1 88 ? -12.663 -0.000 0.240 1.00 87.19 88 LEU A C 1
ATOM 700 O O . LEU A 1 88 ? -13.383 -0.613 -0.541 1.00 87.19 88 LEU A O 1
ATOM 704 N N . ARG A 1 89 ? -12.715 1.336 0.358 1.00 85.81 89 ARG A N 1
ATOM 705 C CA . ARG A 1 89 ? -13.666 2.156 -0.422 1.00 85.81 89 ARG A CA 1
ATOM 706 C C . ARG A 1 89 ? -13.252 2.239 -1.887 1.00 85.81 89 ARG A C 1
ATOM 708 O O . ARG A 1 89 ? -14.101 2.245 -2.772 1.00 85.81 89 ARG A O 1
ATOM 715 N N . ARG A 1 90 ? -11.947 2.337 -2.149 1.00 86.94 90 ARG A N 1
ATOM 716 C CA . ARG A 1 90 ? -11.388 2.346 -3.505 1.00 86.94 90 ARG A CA 1
ATOM 717 C C . ARG A 1 90 ? -10.087 1.570 -3.530 1.00 86.94 90 ARG A C 1
ATOM 719 O O . ARG A 1 90 ? -9.189 1.843 -2.738 1.00 86.94 90 ARG A O 1
ATOM 726 N N . ALA A 1 91 ? -9.991 0.649 -4.474 1.00 89.31 91 ALA A N 1
ATOM 727 C CA . ALA A 1 91 ? -8.752 0.006 -4.862 1.00 89.31 91 ALA A CA 1
ATOM 728 C C . ALA A 1 91 ? -8.635 0.164 -6.369 1.00 89.31 91 ALA A C 1
ATOM 730 O O . ALA A 1 91 ? -9.500 -0.303 -7.109 1.00 89.31 91 ALA A O 1
ATOM 731 N N . ARG A 1 92 ? -7.612 0.879 -6.823 1.00 90.75 92 ARG A N 1
ATOM 732 C CA . ARG A 1 92 ? -7.283 0.950 -8.242 1.00 90.75 92 ARG A CA 1
ATOM 733 C C . ARG A 1 92 ? -5.881 0.426 -8.420 1.00 90.75 92 ARG A C 1
ATOM 735 O O . ARG A 1 92 ? -4.965 0.897 -7.752 1.00 90.75 92 ARG A O 1
ATOM 742 N N . VAL A 1 93 ? -5.753 -0.527 -9.327 1.00 90.31 93 VAL A N 1
ATOM 743 C CA . VAL A 1 93 ? -4.482 -1.072 -9.779 1.00 90.31 93 VAL A CA 1
ATOM 744 C C . VAL A 1 93 ? -4.423 -0.816 -11.273 1.00 90.31 93 VAL A C 1
ATOM 746 O O . VAL A 1 93 ? -5.384 -1.079 -11.992 1.00 90.31 93 VAL A O 1
ATOM 749 N N . LYS A 1 94 ? -3.314 -0.247 -11.710 1.00 88.88 94 LYS A N 1
ATOM 750 C CA . LYS A 1 94 ? -2.993 0.075 -13.086 1.00 88.88 94 LYS A CA 1
ATOM 751 C C . LYS A 1 94 ? -1.681 -0.624 -13.412 1.00 88.88 94 LYS A C 1
ATOM 753 O O . LYS A 1 94 ? -0.731 -0.565 -12.631 1.00 88.88 94 LYS A O 1
ATOM 758 N N . MET A 1 95 ? -1.663 -1.324 -14.534 1.00 88.31 95 MET A N 1
ATOM 759 C CA . MET A 1 95 ? -0.511 -2.082 -14.992 1.00 88.31 95 MET A CA 1
ATOM 760 C C . MET A 1 95 ? -0.131 -1.553 -16.364 1.00 88.31 95 MET A C 1
ATOM 762 O O . MET A 1 95 ? -0.826 -1.819 -17.338 1.00 88.31 95 MET A O 1
ATOM 766 N N . ASP A 1 96 ? 0.965 -0.805 -16.416 1.00 84.44 96 ASP A N 1
ATOM 767 C CA . ASP A 1 96 ? 1.502 -0.284 -17.662 1.00 84.44 96 ASP A CA 1
ATOM 768 C C . ASP A 1 96 ? 2.601 -1.211 -18.179 1.00 84.44 96 ASP A C 1
ATOM 770 O O . ASP A 1 96 ? 3.516 -1.578 -17.436 1.00 84.44 96 ASP A O 1
ATOM 774 N N . TYR A 1 97 ? 2.550 -1.548 -19.465 1.00 83.31 97 TYR A N 1
ATOM 775 C CA . TYR A 1 97 ? 3.603 -2.296 -20.145 1.00 83.31 97 TYR A CA 1
ATOM 776 C C . TYR A 1 97 ? 4.210 -1.468 -21.281 1.00 83.31 97 TYR A C 1
ATOM 778 O O . TYR A 1 97 ? 3.501 -1.018 -22.183 1.00 83.31 97 TYR A O 1
ATOM 786 N N . ARG A 1 98 ? 5.531 -1.265 -21.240 1.00 79.19 98 ARG A N 1
ATOM 787 C CA . ARG A 1 98 ? 6.316 -0.570 -22.269 1.00 79.19 98 ARG A CA 1
ATOM 788 C C . ARG A 1 98 ? 7.165 -1.574 -23.034 1.00 79.19 98 ARG A C 1
ATOM 790 O O . ARG A 1 98 ? 8.019 -2.230 -22.447 1.00 79.19 98 ARG A O 1
ATOM 797 N N . LEU A 1 99 ? 6.980 -1.657 -24.348 1.00 76.56 99 LEU A N 1
ATOM 798 C CA . LEU A 1 99 ? 7.887 -2.403 -25.221 1.00 76.56 99 LEU A CA 1
ATOM 799 C C . LEU A 1 99 ? 9.042 -1.498 -25.660 1.00 76.56 99 LEU A C 1
ATOM 801 O O . LEU A 1 99 ? 8.783 -0.480 -26.303 1.00 76.56 99 LEU A O 1
ATOM 805 N N . PRO A 1 100 ? 10.304 -1.833 -25.353 1.00 70.06 100 PRO A N 1
ATOM 806 C CA . PRO A 1 100 ? 11.443 -1.049 -25.813 1.00 70.06 100 PRO A CA 1
ATOM 807 C C . PRO A 1 100 ? 11.631 -1.211 -27.329 1.00 70.06 100 PRO A C 1
ATOM 809 O O . PRO A 1 100 ? 11.621 -2.329 -27.846 1.00 70.06 100 PRO A O 1
ATOM 812 N N . SER A 1 101 ? 11.802 -0.097 -28.046 1.00 72.19 101 SER A N 1
ATOM 813 C CA . SER A 1 101 ? 12.166 -0.113 -29.467 1.00 72.19 101 SER A CA 1
ATOM 814 C C . SER A 1 101 ? 13.659 -0.409 -29.644 1.00 72.19 101 SER A C 1
ATOM 816 O O . SER A 1 101 ? 14.486 0.011 -28.833 1.00 72.19 101 SER A O 1
ATOM 818 N N . LYS A 1 102 ? 14.014 -1.110 -30.727 1.00 69.31 102 LYS A N 1
ATOM 819 C CA . LYS A 1 102 ? 15.392 -1.528 -31.048 1.00 69.31 102 LYS A CA 1
ATOM 820 C C . LYS A 1 102 ? 16.343 -0.339 -31.266 1.00 69.31 102 LYS A C 1
ATOM 822 O O . LYS A 1 102 ? 17.543 -0.486 -31.056 1.00 69.31 102 LYS A O 1
ATOM 827 N N . ASP A 1 103 ? 15.790 0.826 -31.603 1.00 75.69 103 ASP A N 1
ATOM 828 C CA . ASP A 1 103 ? 16.535 2.037 -31.969 1.00 75.69 103 ASP A CA 1
ATOM 829 C C . ASP A 1 103 ? 16.703 3.034 -30.804 1.00 75.69 103 ASP A C 1
ATOM 831 O O . ASP A 1 103 ? 17.214 4.137 -30.990 1.00 75.69 103 ASP A O 1
ATOM 835 N N . GLY A 1 104 ? 16.266 2.682 -29.587 1.00 63.69 104 GLY A N 1
ATOM 836 C CA . GLY A 1 104 ? 16.467 3.478 -28.363 1.00 63.69 104 GLY A CA 1
ATOM 837 C C . GLY A 1 104 ? 15.648 4.775 -28.261 1.00 63.69 104 GLY A C 1
ATOM 838 O O . GLY A 1 104 ? 15.453 5.291 -27.160 1.00 63.69 104 GLY A O 1
ATOM 839 N N . PHE A 1 105 ? 15.104 5.282 -29.368 1.00 57.94 105 PHE A N 1
ATOM 840 C CA . PHE A 1 105 ? 14.202 6.432 -29.392 1.00 57.94 105 PHE A CA 1
ATOM 841 C C . PHE A 1 105 ? 12.742 5.996 -29.179 1.00 57.94 105 PHE A C 1
ATOM 843 O O . PHE A 1 105 ? 11.972 5.831 -30.120 1.00 57.94 105 PHE A O 1
ATOM 850 N N . GLY A 1 106 ? 12.363 5.827 -27.909 1.00 64.00 106 GLY A N 1
ATOM 851 C CA . GLY A 1 106 ? 10.970 5.685 -27.464 1.00 64.00 106 GLY A CA 1
ATOM 852 C C . GLY A 1 106 ? 10.420 4.248 -27.383 1.00 64.00 106 GLY A C 1
ATOM 853 O O . GLY A 1 106 ? 11.035 3.298 -27.875 1.00 64.00 106 GLY A O 1
ATOM 854 N N . PRO A 1 107 ? 9.266 4.058 -26.710 1.00 63.56 107 PRO A N 1
ATOM 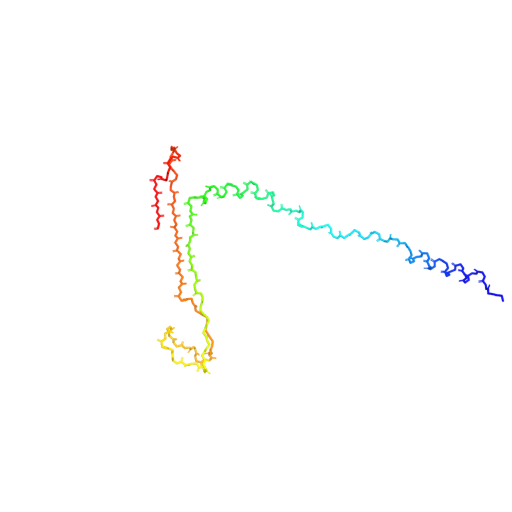855 C CA . PRO A 1 107 ? 8.611 2.757 -26.621 1.00 63.56 107 PRO A CA 1
ATOM 856 C C . PRO A 1 107 ? 7.947 2.395 -27.958 1.00 63.56 107 PRO A C 1
ATOM 858 O O . PRO A 1 107 ? 7.199 3.190 -28.518 1.00 63.56 107 PRO A O 1
ATOM 861 N N . ALA A 1 108 ? 8.180 1.175 -28.445 1.00 67.50 108 ALA A N 1
ATOM 862 C CA . ALA A 1 108 ? 7.540 0.637 -29.646 1.00 67.50 108 ALA A CA 1
ATOM 863 C C . ALA A 1 108 ? 6.021 0.454 -29.466 1.00 67.50 108 ALA A C 1
ATOM 865 O O . ALA A 1 108 ? 5.262 0.577 -30.423 1.00 67.50 108 ALA A O 1
ATOM 866 N N . ALA A 1 109 ? 5.573 0.180 -28.237 1.00 63.94 109 ALA A N 1
ATOM 867 C CA . ALA A 1 109 ? 4.166 0.181 -27.851 1.00 63.94 109 ALA A CA 1
ATOM 868 C C . ALA A 1 109 ? 4.025 0.428 -26.340 1.00 63.94 109 ALA A C 1
ATOM 870 O O . ALA A 1 109 ? 4.872 0.002 -25.547 1.00 63.94 109 ALA A O 1
ATOM 871 N N . LEU A 1 110 ? 2.948 1.115 -25.955 1.00 66.44 110 LEU A N 1
ATOM 872 C CA . LEU A 1 110 ? 2.561 1.390 -24.573 1.00 66.44 110 LEU A CA 1
ATOM 873 C C . LEU A 1 110 ? 1.156 0.829 -24.347 1.00 66.44 110 LEU A C 1
ATOM 875 O O . LEU A 1 110 ? 0.208 1.252 -25.006 1.00 66.44 110 LEU A O 1
ATOM 879 N N . PHE A 1 111 ? 1.032 -0.092 -23.402 1.00 67.50 111 PHE A N 1
ATOM 880 C CA . PHE A 1 111 ? -0.250 -0.591 -22.910 1.00 67.50 111 PHE A CA 1
ATOM 881 C C . PHE A 1 111 ? -0.472 -0.013 -21.513 1.00 67.50 111 PHE A C 1
ATOM 883 O O . PHE A 1 111 ? 0.459 -0.042 -20.709 1.00 67.50 111 PHE A O 1
ATOM 890 N N . THR A 1 112 ? -1.655 0.554 -21.260 1.00 66.06 112 THR A N 1
ATOM 891 C CA . THR A 1 112 ? -1.997 1.314 -20.043 1.00 66.06 112 THR A CA 1
ATOM 892 C C . THR A 1 112 ? -3.300 0.858 -19.406 1.00 66.06 112 THR A C 1
ATOM 894 O O . THR A 1 112 ? -4.134 0.272 -20.129 1.00 66.06 112 THR A O 1
#

Mean predicted aligned error: 17.64 Å

Radius of gyration: 34.24 Å; Cα contacts (8 Å, |Δi|>4): 112; chains: 1; bounding box: 78×17×97 Å

=== Feature glossary ===
The record interleaves many kinds of information about one protein. Here is each kind framed as the question it answers.

Q: What are the backbone torsion angles?
A: φ (phi) and ψ (psi) are the two rotatable backbone dihedrals per residue: φ is the C(i-1)–N–Cα–C torsion, ψ is the N–Cα–C–N(i+1) torsion, both in degrees on (−180°, 180°]. α-helical residues cluster near (−60°, −45°); β-strand residues near (−120°, +130°). A Ramachandran plot is simply a scatter of (φ, ψ) for every residue.

Q: What is the amino-acid chain?
A: This is the polypeptide sequence — one letter per residue, N-terminus first. Length ranges from a few dozen residues for small domains to over a thousand for large multi-domain proteins.

Q: How mobile is each atom in the crystal?
A: For experimental (PDB) structures, the B-factor (temperature factor) quantifies the positional spread of each atom in the crystal — a combination of thermal vibration and static disorder — in units of Å². High B-factors mark flexible loops or poorly resolved regions; low B-factors mark the rigid, well-ordered core.

Q: Are the domains correctly placed relative to each other?
A: Predicted Aligned Error (PAE) is an AlphaFold confidence matrix: entry (i, j) is the expected error in the position of residue j, in ångströms, when the prediction is superimposed on the true structure at residue i. Low PAE within a block of residues means that block is internally rigid and well-predicted; high PAE between two blocks means their relative placement is uncertain even if each block individually is confident.

Q: How confident is the AlphaFold model at each residue?
A: pLDDT is the predicted lDDT-Cα score: AlphaFold's confidence that the local environment of each residue (all inter-atomic distances within 15 Å) is correctly placed. It is a per-residue number between 0 and 100, with higher meaning more reliable.

Q: What family and function is it annotated with?
A: Functional annotations link the protein to curated databases. InterPro entries identify conserved domains and families by matching the sequence against member-database signatures (Pfam, PROSITE, CDD, …). Gene Ontology (GO) terms describe molecular function, biological process, and cellular component in a controlled vocabulary. CATH places the structure in a hierarchical fold classification (Class/Architecture/Topology/Homologous-superfamily). The organism is the source species.

Q: How big and how compact is the whole molecule?
A: Three whole-structure scalars: the radius of gyration (RMS distance of Cα from centroid, in Å), the count of Cα–Cα contacts (pairs closer than 8 Å and separated by more than four residues in sequence — i.e. tertiary, not local, contacts), and the bounding-box dimensions. Together they distinguish compact globular folds from extended fibres or disordered chains.

Q: What known structures does this most resemble?
A: The Foldseek neighbor list gives the closest experimentally determined structures in the PDB, ranked by structural alignment. TM-score near 1 means near-identical fold; near 0.3 means only rough topology match. This is how one finds what a novel AlphaFold prediction most resembles in the solved-structure universe.

Q: Which residues are buried vs exposed?
A: SASA measures how much of the protein is reachable by solvent. It is computed by rolling a water-sized probe over the atomic surface and summing the exposed area (Å²). Per-residue SASA distinguishes core (buried, low SASA) from surface (exposed, high SASA) residues; total SASA is a whole-molecule size measure.

Q: Which residues are in helices, strands, or loops?
A: Eight-state secondary structure (DSSP): H is the canonical α-helix, G the tighter 3₁₀-helix, I the wider π-helix; E/B are β-structure, T and S are turns and bends, and '-' is everything else. DSSP derives these from the pattern of main-chain N–H···O=C hydrogen bonds, not from the sequence.

Q: Where is each backbone atom in 3D?
A: Structure coordinates are given as an mmCIF _atom_site loop: one row per atom with element, residue name, chain id, sequence number, and x/y/z position in Å. Only the four main-chain atoms per residue are included here; side chains are omitted to keep the record compact.

Q: What if only a Cα trace is available?
A: Three-state secondary structure (P-SEA) collapses the eight DSSP classes into helix (a), strand (b), and coil (c). P-SEA assigns these from Cα geometry alone — distances and angles — without requiring backbone oxygens, so it works on any Cα trace.

Q: What do the rendered images show?
A: The six renders are orthographic views along the three Cartesian axes in both directions. Representation (cartoon, sticks, or surface) and color scheme (sequence-rainbow or by-chain) vary across proteins so the training set covers all the common visualization conventions.

Q: What does the local fold look like, residue by residue?
A: Foldseek's 3Di representation compresses backbone geometry into a per-residue letter drawn from a learned twenty-state alphabet. It captures the tertiary interaction pattern around each residue — which residues are packed against it in space, regardless of where they are in sequence.

Q: What do the diagnostic plots show?
A: The contact map is a binary N×N matrix image: pixel (i, j) is dark where Cα_i and Cα_j are within 8 Å and |i−j|>4. Because the |i−j|>4 filter removes local helical contacts, off-diagonal stripes parallel to the main diagonal indicate parallel β-sheets; stripes perpendicular to it indicate antiparallel β-sheets. The Ramachandran plot scatters every residue's (φ, ψ) pair against the sterically allowed regions. The PAE heatmap renders the predicted-aligned-error matrix.